Protein AF-A0A6A4HGW5-F1 (afdb_monomer_lite)

Radius of gyration: 24.52 Å; chains: 1; bounding box: 73×38×68 Å

Sequence (155 aa):
MDTNGRSFALLCSMLGLIVSQLPIAVNVVHPRPVSWTSFVESIRSALIQEKHLSSDSLPLVPYQEWVDAVEQHARNPTEKDTQDIPALKLIDFYRLQSNVDDTLRNSGQSTFESAGLTALRTTNVEKLSKKMRTLQPLDDTIVKKWVRYWIDAGF

Foldseek 3Di:
DDPPVVVVVVVVVVVVVVVVPADPDADPDQQDEDDPVVLVVLLLVLCCVVVVHDNPPDDDDPLVVVLVVLVVCLPPHDPVSCVVPVCSVCSVVSVLQNVQVVCCVVVPDDDADRSRHHDDDRVNVVVVDVCSVPPDYDDSVVSSVVSVVCVVVPD

Structure (mmCIF, N/CA/C/O backbone):
data_AF-A0A6A4HGW5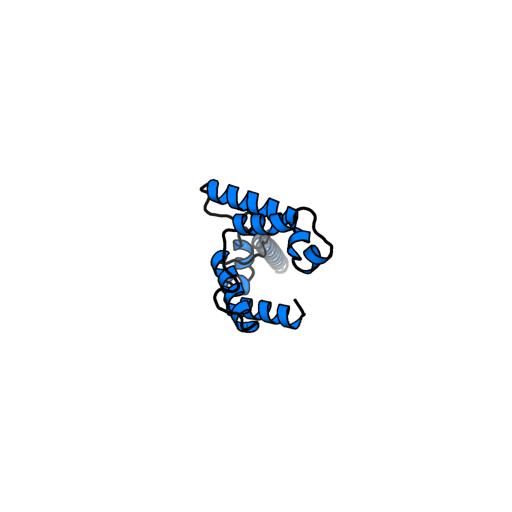-F1
#
_entry.id   AF-A0A6A4HGW5-F1
#
loop_
_atom_site.group_PDB
_atom_site.id
_atom_site.type_symbol
_atom_site.label_atom_id
_atom_site.label_alt_id
_atom_site.label_comp_id
_atom_site.label_asym_id
_atom_site.label_entity_id
_atom_site.label_seq_id
_atom_site.pdbx_PDB_ins_code
_atom_site.Cartn_x
_atom_site.Cartn_y
_atom_site.Cartn_z
_atom_site.occupancy
_atom_site.B_iso_or_equiv
_atom_site.auth_seq_id
_atom_site.auth_comp_id
_atom_site.auth_asym_id
_atom_site.auth_atom_id
_atom_site.pdbx_PDB_model_num
ATOM 1 N N . MET A 1 1 ? -55.417 -2.402 41.006 1.00 43.84 1 MET A N 1
ATOM 2 C CA . MET A 1 1 ? -55.117 -2.781 39.612 1.00 43.84 1 MET A CA 1
ATOM 3 C C . MET A 1 1 ? -54.575 -1.552 38.909 1.00 43.84 1 MET A C 1
ATOM 5 O O . MET A 1 1 ? -55.381 -0.719 38.541 1.00 43.84 1 MET A O 1
ATOM 9 N N . ASP A 1 2 ? -53.252 -1.402 38.803 1.00 48.38 2 ASP A N 1
ATOM 10 C CA . ASP A 1 2 ? -52.633 -0.612 37.724 1.00 48.38 2 ASP A CA 1
ATOM 11 C C . ASP A 1 2 ? -51.128 -0.933 37.628 1.00 48.38 2 ASP A C 1
ATOM 13 O O . ASP A 1 2 ? -50.252 -0.200 38.083 1.00 48.38 2 ASP A O 1
ATOM 17 N N . THR A 1 3 ? -50.815 -2.132 37.140 1.00 49.91 3 THR A N 1
ATOM 18 C CA . THR A 1 3 ? -49.437 -2.600 36.902 1.00 49.91 3 THR A CA 1
ATOM 19 C C . THR A 1 3 ? -49.004 -2.408 35.446 1.00 49.91 3 THR A C 1
ATOM 21 O O . THR A 1 3 ? -47.836 -2.609 35.122 1.00 49.91 3 THR A O 1
ATOM 24 N N . ASN A 1 4 ? -49.918 -1.976 34.570 1.00 47.31 4 ASN A N 1
ATOM 25 C CA . ASN A 1 4 ? -49.677 -1.888 33.129 1.00 47.31 4 ASN A CA 1
ATOM 26 C C . ASN A 1 4 ? -49.024 -0.558 32.716 1.00 47.31 4 ASN A C 1
ATOM 28 O O . ASN A 1 4 ? -48.181 -0.558 31.820 1.00 47.31 4 ASN A O 1
ATOM 32 N N . GLY A 1 5 ? -49.308 0.552 33.411 1.00 43.44 5 GLY A N 1
ATOM 33 C CA . GLY A 1 5 ? -48.694 1.855 33.110 1.00 43.44 5 GLY A CA 1
ATOM 34 C C . GLY A 1 5 ? -47.186 1.932 33.399 1.00 43.44 5 GLY A C 1
ATOM 35 O O . GLY A 1 5 ? -46.438 2.576 32.665 1.00 43.44 5 GLY A O 1
ATOM 36 N N . ARG A 1 6 ? -46.700 1.220 34.428 1.00 49.34 6 ARG A N 1
ATOM 37 C CA . ARG A 1 6 ? -45.267 1.202 34.795 1.00 49.34 6 ARG A CA 1
ATOM 38 C C . ARG A 1 6 ? -44.403 0.391 33.826 1.00 49.34 6 ARG A C 1
ATOM 40 O O . ARG A 1 6 ? -43.266 0.775 33.565 1.00 49.34 6 ARG A O 1
ATOM 47 N N . SER A 1 7 ? -44.943 -0.693 33.270 1.00 51.06 7 SER A N 1
ATOM 48 C CA . SER A 1 7 ? -44.217 -1.554 32.326 1.00 51.06 7 SER A CA 1
ATOM 49 C C . SER A 1 7 ? -43.961 -0.854 30.985 1.00 51.06 7 SER A C 1
ATOM 51 O O . SER A 1 7 ? -42.878 -0.977 30.416 1.00 51.06 7 SER A O 1
ATOM 53 N N . PHE A 1 8 ? -44.919 -0.053 30.508 1.00 51.19 8 PHE A N 1
ATOM 54 C CA . PHE A 1 8 ? -44.799 0.667 29.234 1.00 51.19 8 PHE A CA 1
ATOM 55 C C . PHE A 1 8 ? -43.782 1.821 29.302 1.00 51.19 8 PHE A C 1
ATOM 57 O O . PHE A 1 8 ? -42.983 2.009 28.385 1.00 51.19 8 PHE A O 1
ATOM 64 N N . ALA A 1 9 ? -43.743 2.547 30.425 1.00 51.81 9 ALA A N 1
ATOM 65 C CA . ALA A 1 9 ? -42.765 3.611 30.659 1.00 51.81 9 ALA A CA 1
ATOM 66 C C . ALA A 1 9 ? -41.318 3.083 30.721 1.00 51.81 9 ALA A C 1
ATOM 68 O O . ALA A 1 9 ? -40.406 3.714 30.182 1.00 51.81 9 ALA A O 1
ATOM 69 N N . LEU A 1 10 ? -41.100 1.905 31.320 1.00 52.69 10 LEU A N 1
ATOM 70 C CA . LEU A 1 10 ? -39.789 1.245 31.349 1.00 52.69 10 LEU A CA 1
ATOM 71 C C . LEU A 1 10 ? -39.346 0.785 29.954 1.00 52.69 10 LEU A C 1
ATOM 73 O O . LEU A 1 10 ? -38.181 0.954 29.603 1.00 52.69 10 LEU A O 1
ATOM 77 N N . LEU A 1 11 ? -40.267 0.273 29.133 1.00 50.00 11 LEU A N 1
ATOM 78 C CA . LEU A 1 11 ? -39.964 -0.162 27.768 1.00 50.00 11 LEU A CA 1
ATOM 79 C C . LEU A 1 11 ? -39.592 1.017 26.850 1.00 50.00 11 LEU A C 1
ATOM 81 O O . LEU A 1 11 ? -38.596 0.942 26.133 1.00 50.00 11 LEU A O 1
ATOM 85 N N . CYS A 1 12 ? -40.328 2.134 26.925 1.00 51.59 12 CYS A N 1
ATOM 86 C CA . CYS A 1 12 ? -40.004 3.360 26.184 1.00 51.59 12 CYS A CA 1
ATOM 87 C C . CYS A 1 12 ? -38.694 4.009 26.658 1.00 51.59 12 CYS A C 1
ATOM 89 O O . CYS A 1 12 ? -37.926 4.505 25.835 1.00 51.59 12 CYS A O 1
ATOM 91 N N . SER A 1 13 ? -38.39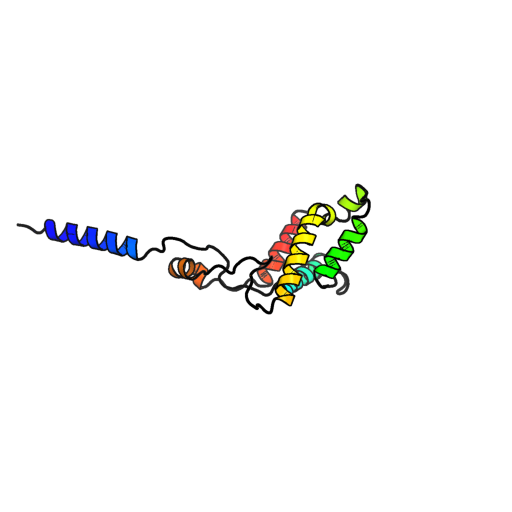7 3.961 27.962 1.00 52.69 13 SER A N 1
ATOM 92 C CA . SER A 1 13 ? -37.121 4.446 28.506 1.00 52.69 13 SER A CA 1
ATOM 93 C C . SER A 1 13 ? -35.948 3.582 28.039 1.00 52.69 13 SER A C 1
ATOM 95 O O . SER A 1 13 ? -34.909 4.120 27.669 1.00 52.69 13 SER A O 1
ATOM 97 N N . MET A 1 14 ? -36.115 2.255 27.984 1.00 51.94 14 MET A N 1
ATOM 98 C CA . MET A 1 14 ? -35.102 1.346 27.438 1.00 51.94 14 MET A CA 1
ATOM 99 C C . MET A 1 14 ? -34.894 1.557 25.939 1.00 51.94 14 MET A C 1
ATOM 101 O O . MET A 1 14 ? -33.752 1.621 25.507 1.00 51.94 14 MET A O 1
ATOM 105 N N . LEU A 1 15 ? -35.953 1.739 25.146 1.00 53.38 15 LEU A N 1
ATOM 106 C CA . LEU A 1 15 ? -35.824 2.059 23.719 1.00 53.38 15 LEU A CA 1
ATOM 107 C C . LEU A 1 15 ? -35.137 3.418 23.492 1.00 53.38 15 LEU A C 1
ATOM 109 O O . LEU A 1 15 ? -34.234 3.505 22.665 1.00 53.38 15 LEU A O 1
ATOM 113 N N . GLY A 1 16 ? -35.475 4.453 24.268 1.00 51.28 16 GLY A N 1
ATOM 114 C CA . GLY A 1 16 ? -34.790 5.754 24.217 1.00 51.28 16 GLY A CA 1
ATOM 115 C C . GLY A 1 16 ? -33.321 5.700 24.674 1.00 51.28 16 GLY A C 1
ATOM 116 O O . GLY A 1 16 ? -32.459 6.373 24.105 1.00 51.28 16 GLY A O 1
ATOM 117 N N . LEU A 1 17 ? -33.000 4.853 25.657 1.00 51.22 17 LEU A N 1
ATOM 118 C CA . LEU A 1 17 ? -31.628 4.597 26.112 1.00 51.22 17 LEU A CA 1
ATOM 119 C C . LEU A 1 17 ? -30.819 3.762 25.104 1.00 51.22 17 LEU A C 1
ATOM 121 O O . LEU A 1 17 ? -29.638 4.023 24.905 1.00 51.22 17 LEU A O 1
ATOM 125 N N . ILE A 1 18 ? -31.441 2.799 24.422 1.00 53.53 18 ILE A N 1
ATOM 126 C CA . ILE A 1 18 ? -30.796 1.987 23.378 1.00 53.53 18 ILE A CA 1
ATOM 127 C C . ILE A 1 18 ? -30.480 2.847 22.146 1.00 53.53 18 ILE A C 1
ATOM 129 O O . ILE A 1 18 ? -29.380 2.759 21.601 1.00 53.53 18 ILE A O 1
ATOM 133 N N . VAL A 1 19 ? -31.400 3.729 21.739 1.00 53.66 19 VAL A N 1
ATOM 134 C CA . VAL A 1 19 ? -31.186 4.646 20.605 1.00 53.66 19 VAL A CA 1
ATOM 135 C C . VAL A 1 19 ? -30.116 5.703 20.920 1.00 53.66 19 VAL A C 1
ATOM 137 O O . VAL A 1 19 ? -29.371 6.090 20.027 1.00 53.66 19 VAL A O 1
ATOM 140 N N . SER A 1 20 ? -29.962 6.120 22.183 1.00 56.41 20 SER A N 1
ATOM 141 C CA . SER A 1 20 ? -28.913 7.073 22.594 1.00 56.41 20 SER A CA 1
ATOM 142 C C . SER A 1 20 ? -27.522 6.452 22.799 1.00 56.41 20 SER A C 1
ATOM 144 O O . SER A 1 20 ? -26.543 7.189 22.921 1.00 56.41 20 SER A O 1
ATOM 146 N N . GLN A 1 21 ? -27.397 5.118 22.803 1.00 68.31 21 GLN A N 1
ATOM 147 C CA . GLN A 1 21 ? -26.107 4.423 22.926 1.00 68.31 21 GLN A CA 1
ATOM 148 C C . GLN A 1 21 ? -25.473 4.029 21.589 1.00 68.31 21 GLN A C 1
ATOM 150 O O . GLN A 1 21 ? -24.272 3.738 21.546 1.00 68.31 21 GLN A O 1
ATOM 155 N N . LEU A 1 22 ? -26.242 4.017 20.498 1.00 82.62 22 LEU A N 1
ATOM 156 C CA . LEU A 1 22 ? -25.715 3.670 19.184 1.00 82.62 22 LEU A CA 1
ATOM 157 C C . LEU A 1 22 ? -25.149 4.913 18.483 1.00 82.62 22 LEU A C 1
ATOM 159 O O . LEU A 1 22 ? -25.817 5.944 18.405 1.00 82.62 22 LEU A O 1
ATOM 163 N N . PRO A 1 23 ? -23.911 4.850 17.967 1.00 89.44 23 PRO A N 1
ATOM 164 C CA . PRO A 1 23 ? -23.340 5.963 17.227 1.00 89.44 23 PRO A CA 1
ATOM 165 C C . PRO A 1 23 ? -24.112 6.198 15.923 1.00 89.44 23 PRO A C 1
ATOM 167 O O . PRO A 1 23 ? -24.437 5.254 15.210 1.00 89.44 23 PRO A O 1
ATOM 170 N N . ILE A 1 24 ? -24.333 7.471 15.582 1.00 92.12 24 ILE A N 1
ATOM 171 C CA . ILE A 1 24 ? -25.053 7.894 14.365 1.00 92.12 24 ILE A CA 1
ATOM 172 C C . ILE A 1 24 ? -24.298 7.495 13.083 1.00 92.12 24 ILE A C 1
ATOM 174 O O . ILE A 1 24 ? -24.910 7.275 12.043 1.00 92.12 24 ILE A O 1
ATOM 178 N N . ALA A 1 25 ? -22.968 7.379 13.154 1.00 94.38 25 ALA A N 1
ATOM 179 C CA . ALA A 1 25 ? -22.121 6.963 12.040 1.00 94.38 25 ALA A CA 1
ATOM 180 C C . ALA A 1 25 ? -20.972 6.065 12.510 1.00 94.38 25 ALA A C 1
ATOM 182 O O . ALA A 1 25 ? -20.448 6.208 13.622 1.00 94.38 25 ALA A O 1
ATOM 183 N N . VAL A 1 26 ? -20.555 5.153 11.635 1.00 95.50 26 VAL A N 1
ATOM 184 C CA . VAL A 1 26 ? -19.510 4.164 11.899 1.00 95.50 26 VAL A CA 1
ATOM 185 C C . VAL A 1 26 ? -18.546 4.133 10.718 1.00 95.50 26 VAL A C 1
ATOM 187 O O . VAL A 1 26 ? -18.946 3.806 9.606 1.00 95.50 26 VAL A O 1
ATOM 190 N N . ASN A 1 27 ? -17.269 4.432 10.963 1.00 95.50 27 ASN A N 1
ATOM 191 C CA . ASN A 1 27 ? -16.216 4.237 9.967 1.00 95.50 27 ASN A CA 1
ATOM 192 C C . ASN A 1 27 ? -15.747 2.781 10.018 1.00 95.50 27 ASN A C 1
ATOM 194 O O . ASN A 1 27 ? -15.195 2.346 11.032 1.00 95.50 27 ASN A O 1
ATOM 198 N N . VAL A 1 28 ? -15.963 2.030 8.940 1.00 94.81 28 VAL A N 1
ATOM 199 C CA . VAL A 1 28 ? -15.520 0.635 8.821 1.00 94.81 28 VAL A CA 1
ATOM 200 C C . VAL A 1 28 ? -14.217 0.599 8.028 1.00 94.81 28 VAL A C 1
ATOM 202 O O . VAL A 1 28 ? -14.206 0.360 6.826 1.00 94.81 28 VAL A O 1
ATOM 205 N N . VAL A 1 29 ? -13.116 0.875 8.724 1.00 93.00 29 VAL A N 1
ATOM 206 C CA . VAL A 1 29 ? -11.741 0.781 8.207 1.00 93.00 29 VAL A CA 1
ATOM 207 C C . VAL A 1 29 ? -10.882 -0.043 9.161 1.00 93.00 29 VAL A C 1
ATOM 209 O O . VAL A 1 29 ? -11.303 -0.335 10.284 1.00 93.00 29 VAL A O 1
ATOM 212 N N . HIS A 1 30 ? -9.682 -0.435 8.729 1.00 93.62 30 HIS A N 1
ATOM 213 C CA . HIS A 1 30 ? -8.771 -1.186 9.586 1.00 93.62 30 HIS A CA 1
ATOM 214 C C . HIS A 1 30 ? -8.340 -0.326 10.798 1.00 93.62 30 HIS A C 1
ATOM 216 O O . HIS A 1 30 ? -7.803 0.759 10.599 1.00 93.62 30 HIS A O 1
ATOM 222 N N . PRO A 1 31 ? -8.541 -0.772 12.056 1.00 94.50 31 PRO A N 1
ATOM 223 C CA . PRO A 1 31 ? -8.291 0.053 13.247 1.00 94.50 31 PRO A CA 1
ATOM 224 C C . PRO A 1 31 ? -6.813 0.119 13.650 1.00 94.50 31 PRO A C 1
ATOM 226 O O . PRO A 1 31 ? -6.442 0.861 14.554 1.00 94.50 31 PRO A O 1
ATOM 229 N N . ARG A 1 32 ? -5.963 -0.694 13.015 1.00 93.44 32 ARG A N 1
ATOM 230 C CA . ARG A 1 32 ? -4.522 -0.763 13.275 1.00 93.44 32 ARG A CA 1
ATOM 231 C C . ARG A 1 32 ? -3.765 -0.578 11.959 1.00 93.44 32 ARG A C 1
ATOM 233 O O . ARG A 1 32 ? -3.655 -1.559 11.222 1.00 93.44 32 ARG A O 1
ATOM 240 N N . PRO A 1 33 ? -3.335 0.643 11.611 1.00 90.38 33 PRO A N 1
ATOM 241 C CA . PRO A 1 33 ? -2.622 0.877 10.362 1.00 90.38 33 PRO A CA 1
ATOM 242 C C . PRO A 1 33 ? -1.260 0.175 10.373 1.00 90.38 33 PRO A C 1
ATOM 244 O O . PRO A 1 33 ? -0.712 -0.138 11.433 1.00 90.38 33 PRO A O 1
ATOM 247 N N . VAL A 1 34 ? -0.717 -0.058 9.183 1.00 91.69 34 VAL A N 1
ATOM 248 C CA . VAL A 1 34 ? 0.636 -0.587 8.972 1.00 91.69 34 VAL A CA 1
ATOM 249 C C . VAL A 1 34 ? 1.421 0.378 8.093 1.00 91.69 34 VAL A C 1
ATOM 251 O O . VAL A 1 34 ? 0.835 1.124 7.311 1.00 91.69 34 VAL A O 1
ATOM 254 N N . SER A 1 35 ? 2.747 0.375 8.226 1.00 89.75 35 SER A N 1
ATOM 255 C CA . SER A 1 35 ? 3.614 1.166 7.350 1.00 89.75 35 SER A CA 1
ATOM 256 C C . SER A 1 35 ? 3.480 0.692 5.903 1.00 89.75 35 SER A C 1
ATOM 258 O O . SER A 1 35 ? 3.567 -0.510 5.639 1.00 89.75 35 SER A O 1
ATOM 260 N N . TRP A 1 36 ? 3.333 1.637 4.971 1.00 88.00 36 TRP A N 1
ATOM 261 C CA . TRP A 1 36 ? 3.340 1.346 3.537 1.00 88.00 36 TRP A CA 1
ATOM 262 C C . TRP A 1 36 ? 4.622 0.622 3.115 1.00 88.00 36 TRP A C 1
ATOM 264 O O . TRP A 1 36 ? 4.555 -0.395 2.431 1.00 88.00 36 TRP A O 1
ATOM 274 N N . THR A 1 37 ? 5.783 1.087 3.586 1.00 89.94 37 THR A N 1
ATOM 275 C CA . THR A 1 37 ? 7.080 0.471 3.274 1.00 89.94 37 THR A CA 1
ATOM 276 C C . THR A 1 37 ? 7.121 -0.987 3.716 1.00 89.94 37 THR A C 1
ATOM 278 O O . THR A 1 37 ? 7.435 -1.853 2.908 1.00 89.94 37 THR A O 1
ATOM 281 N N . SER A 1 38 ? 6.718 -1.276 4.958 1.00 92.94 38 SER A N 1
ATOM 282 C CA . SER A 1 38 ? 6.708 -2.649 5.474 1.00 92.94 38 SER A CA 1
ATOM 283 C C . SER A 1 38 ? 5.736 -3.541 4.701 1.00 92.94 38 SER A C 1
ATOM 285 O O . SER A 1 38 ? 6.061 -4.678 4.387 1.00 92.94 38 SER A O 1
ATOM 287 N N . PHE A 1 39 ? 4.563 -3.022 4.329 1.00 94.00 39 PHE A N 1
ATOM 288 C CA . PHE A 1 39 ? 3.606 -3.765 3.508 1.00 94.00 39 PHE A CA 1
ATOM 289 C C . PHE A 1 39 ? 4.163 -4.110 2.115 1.00 94.00 39 PHE A C 1
ATOM 291 O O . PHE A 1 39 ? 4.041 -5.251 1.662 1.00 94.00 39 PHE A O 1
ATOM 298 N N . VAL A 1 40 ? 4.810 -3.153 1.443 1.00 94.69 40 VAL A N 1
ATOM 299 C CA . VAL A 1 40 ? 5.430 -3.373 0.126 1.00 94.69 40 VAL A CA 1
ATOM 300 C C . VAL A 1 40 ? 6.633 -4.320 0.225 1.00 94.69 40 VAL A C 1
ATOM 302 O O . VAL A 1 40 ? 6.818 -5.160 -0.656 1.00 94.69 40 VAL A O 1
ATOM 305 N N . GLU A 1 41 ? 7.412 -4.268 1.308 1.00 95.75 41 GLU A N 1
ATOM 306 C CA . GLU A 1 41 ? 8.475 -5.241 1.598 1.00 95.75 41 GLU A CA 1
ATOM 307 C C . GLU A 1 41 ? 7.929 -6.670 1.731 1.00 95.75 41 GLU A C 1
ATOM 309 O O . GLU A 1 41 ? 8.520 -7.608 1.177 1.00 95.75 41 GLU A O 1
ATOM 314 N N . SER A 1 42 ? 6.784 -6.846 2.397 1.00 96.81 42 SER A N 1
ATOM 315 C CA . SER A 1 42 ? 6.103 -8.141 2.501 1.00 96.81 42 SER A CA 1
ATOM 316 C C . SER A 1 42 ? 5.637 -8.647 1.131 1.00 96.81 42 SER A C 1
ATOM 318 O O . SER A 1 42 ? 5.827 -9.828 0.825 1.00 96.81 42 SER A O 1
ATOM 320 N N . ILE A 1 43 ? 5.086 -7.771 0.276 1.00 96.94 43 ILE A N 1
ATOM 321 C CA . ILE A 1 43 ? 4.704 -8.121 -1.107 1.00 96.94 43 ILE A CA 1
ATOM 322 C C . ILE A 1 43 ? 5.935 -8.549 -1.906 1.00 96.94 43 ILE A C 1
ATOM 324 O O . ILE A 1 43 ? 5.933 -9.623 -2.507 1.00 96.94 43 ILE A O 1
ATOM 328 N N . ARG A 1 44 ? 6.998 -7.736 -1.894 1.00 97.12 44 ARG A N 1
ATOM 329 C CA . ARG A 1 44 ? 8.256 -8.018 -2.595 1.00 97.12 44 ARG A CA 1
ATOM 330 C C . ARG A 1 44 ? 8.822 -9.372 -2.185 1.00 97.12 44 ARG A C 1
ATOM 332 O O . ARG A 1 44 ? 9.174 -10.176 -3.042 1.00 97.12 44 ARG A O 1
ATOM 339 N N . SER A 1 45 ? 8.891 -9.630 -0.882 1.00 97.00 45 SER A N 1
ATOM 340 C CA . SER A 1 45 ? 9.428 -10.882 -0.343 1.00 97.00 45 SER A CA 1
ATOM 341 C C . SER A 1 45 ? 8.593 -12.086 -0.780 1.00 97.00 45 SER A C 1
ATOM 343 O O . SER A 1 45 ? 9.148 -13.104 -1.190 1.00 97.00 45 SER A O 1
ATOM 345 N N . ALA A 1 46 ? 7.262 -11.958 -0.753 1.00 97.44 46 ALA A N 1
ATOM 346 C CA . ALA A 1 46 ? 6.358 -12.999 -1.228 1.00 97.44 46 ALA A CA 1
ATOM 347 C C . ALA A 1 46 ? 6.505 -13.251 -2.740 1.00 97.44 46 ALA A C 1
ATOM 349 O O . ALA A 1 46 ? 6.557 -14.406 -3.150 1.00 97.44 46 ALA A O 1
ATOM 350 N N . LEU A 1 47 ? 6.635 -12.207 -3.565 1.00 97.38 47 LEU A N 1
ATOM 351 C CA . LEU A 1 47 ? 6.845 -12.349 -5.011 1.00 97.38 47 LEU A CA 1
ATOM 352 C C . LEU A 1 47 ? 8.180 -13.020 -5.341 1.00 97.38 47 LEU A C 1
ATOM 354 O O . LEU A 1 47 ? 8.203 -13.948 -6.147 1.00 97.38 47 LEU A O 1
ATOM 358 N N . ILE A 1 48 ? 9.273 -12.592 -4.699 1.00 97.44 48 ILE A N 1
ATOM 359 C CA . ILE A 1 48 ? 10.599 -13.204 -4.870 1.00 97.44 48 ILE A CA 1
ATOM 360 C C . ILE A 1 48 ? 10.535 -14.697 -4.540 1.00 97.44 48 ILE A C 1
ATOM 362 O O . ILE A 1 48 ? 11.040 -15.516 -5.306 1.00 97.44 48 ILE A O 1
ATOM 366 N N . GLN A 1 49 ? 9.869 -15.052 -3.438 1.00 96.31 49 GLN A N 1
ATOM 367 C CA . GLN A 1 49 ? 9.708 -16.439 -3.017 1.00 96.31 49 GLN A CA 1
ATOM 368 C C . GLN A 1 49 ? 8.852 -17.254 -4.001 1.00 96.31 49 GLN A C 1
ATOM 370 O O . GLN A 1 49 ? 9.294 -18.301 -4.462 1.00 96.31 49 GLN A O 1
ATOM 375 N N . GLU A 1 50 ? 7.637 -16.804 -4.323 1.00 96.31 50 GLU A N 1
ATOM 376 C CA . GLU A 1 50 ? 6.685 -17.576 -5.139 1.00 96.31 50 GLU A CA 1
ATOM 377 C C . GLU A 1 50 ? 7.143 -17.695 -6.607 1.00 96.31 50 GLU A C 1
ATOM 379 O O . GLU A 1 50 ? 6.929 -18.723 -7.250 1.00 96.31 50 GLU A O 1
ATOM 384 N N . LYS A 1 51 ? 7.826 -16.674 -7.145 1.00 95.25 51 LYS A N 1
ATOM 385 C CA . LYS A 1 51 ? 8.347 -16.667 -8.525 1.00 95.25 51 LYS A CA 1
ATOM 386 C C . LYS A 1 51 ? 9.812 -17.117 -8.633 1.00 95.25 51 LYS A C 1
ATOM 388 O O . LYS A 1 51 ? 10.344 -17.122 -9.738 1.00 95.25 51 LYS A O 1
ATOM 393 N N . HIS A 1 52 ? 10.446 -17.519 -7.527 1.00 96.31 52 HIS A N 1
ATOM 394 C CA . HIS A 1 52 ? 11.848 -17.965 -7.475 1.00 96.31 52 HIS A CA 1
ATOM 395 C C . HIS A 1 52 ? 12.829 -16.958 -8.101 1.00 96.31 52 HIS A C 1
ATOM 397 O O . HIS A 1 52 ? 13.750 -17.327 -8.832 1.00 96.31 52 HIS A O 1
ATOM 403 N N . LEU A 1 53 ? 12.604 -15.671 -7.840 1.00 96.62 53 LEU A N 1
ATOM 404 C CA . LEU A 1 53 ? 13.443 -14.596 -8.362 1.00 96.62 53 LEU A CA 1
ATOM 405 C C . LEU A 1 53 ? 14.708 -14.444 -7.515 1.00 96.62 53 LEU A C 1
ATOM 407 O O . LEU A 1 53 ? 14.770 -14.881 -6.364 1.00 96.62 53 LEU A O 1
ATOM 411 N N . SER A 1 54 ? 15.714 -13.772 -8.069 1.00 96.44 54 SER A N 1
ATOM 412 C CA . SER A 1 54 ? 16.859 -13.342 -7.272 1.00 96.44 54 SER A CA 1
ATOM 413 C C . SER A 1 54 ? 16.436 -12.241 -6.292 1.00 96.44 54 SER A C 1
ATOM 415 O O . SER A 1 54 ? 15.488 -11.487 -6.532 1.00 96.44 54 SER A O 1
ATOM 417 N N . SER A 1 55 ? 17.145 -12.120 -5.168 1.00 91.06 55 SER A N 1
ATOM 418 C CA . SER A 1 55 ? 16.821 -11.133 -4.131 1.00 91.06 55 SER A CA 1
ATOM 419 C C . SER A 1 55 ? 16.893 -9.686 -4.630 1.00 91.06 55 SER A C 1
ATOM 421 O O . SER A 1 55 ? 16.250 -8.809 -4.067 1.00 91.06 55 SER A O 1
ATOM 423 N N . ASP A 1 56 ? 17.661 -9.417 -5.677 1.00 93.50 56 ASP A N 1
ATOM 424 C CA . ASP A 1 56 ? 17.834 -8.102 -6.299 1.00 93.50 56 ASP A CA 1
ATOM 425 C C . ASP A 1 56 ? 16.852 -7.824 -7.452 1.00 93.50 56 ASP A C 1
ATOM 427 O O . ASP A 1 56 ? 16.824 -6.711 -7.965 1.00 93.50 56 ASP A O 1
ATOM 431 N N . SER A 1 57 ? 16.001 -8.784 -7.836 1.00 94.19 57 SER A N 1
ATOM 432 C CA . SER A 1 57 ? 15.134 -8.661 -9.023 1.00 94.19 57 SER A CA 1
ATOM 433 C C . SER A 1 57 ? 14.006 -7.630 -8.897 1.00 94.19 57 SER A C 1
ATOM 435 O O . SER A 1 57 ? 13.443 -7.221 -9.906 1.00 94.19 57 SER A O 1
ATOM 437 N N . LEU A 1 58 ? 13.647 -7.226 -7.675 1.00 95.56 58 LEU A N 1
ATOM 438 C CA . LEU A 1 58 ? 12.572 -6.264 -7.401 1.00 95.56 58 LEU A CA 1
ATOM 439 C C . LEU A 1 58 ? 13.069 -5.198 -6.413 1.00 95.56 58 LEU A C 1
ATOM 441 O O . LEU A 1 58 ? 12.758 -5.293 -5.225 1.00 95.56 58 LEU A O 1
ATOM 445 N N . PRO A 1 59 ? 13.898 -4.230 -6.829 1.00 95.12 59 PRO A N 1
ATOM 446 C CA . PRO A 1 59 ? 14.373 -3.181 -5.932 1.00 95.12 59 PRO A CA 1
ATOM 447 C C . PRO A 1 59 ? 13.212 -2.299 -5.450 1.00 95.12 59 PRO A C 1
ATOM 449 O O . PRO A 1 59 ? 12.282 -2.010 -6.202 1.00 95.12 59 PRO A O 1
ATOM 452 N N . LEU A 1 60 ? 13.269 -1.868 -4.187 1.00 94.88 60 LEU A N 1
ATOM 453 C CA . LEU A 1 60 ? 12.371 -0.834 -3.673 1.00 94.88 60 LEU A CA 1
ATOM 454 C C . LEU A 1 60 ? 13.018 0.526 -3.902 1.00 94.88 60 LEU A C 1
ATOM 456 O O . LEU A 1 60 ? 14.141 0.756 -3.456 1.00 94.88 60 LEU A O 1
ATOM 460 N N . VAL A 1 61 ? 12.295 1.410 -4.576 1.00 94.50 61 VAL A N 1
ATOM 461 C CA . VAL A 1 61 ? 12.719 2.780 -4.872 1.00 94.50 61 VAL A CA 1
ATOM 462 C C . VAL A 1 61 ? 11.687 3.770 -4.317 1.00 94.50 61 VAL A C 1
ATOM 464 O O . VAL A 1 61 ? 10.540 3.376 -4.065 1.00 94.50 61 VAL A O 1
ATOM 467 N N . PRO A 1 62 ? 12.054 5.044 -4.089 1.00 91.44 62 PRO A N 1
ATOM 468 C CA . PRO A 1 62 ? 11.097 6.105 -3.799 1.00 91.44 62 PRO A CA 1
ATOM 469 C C . PRO A 1 62 ? 9.960 6.148 -4.825 1.00 91.44 62 PRO A C 1
ATOM 471 O O . PRO A 1 62 ? 10.164 5.879 -6.007 1.00 91.44 62 PRO A O 1
ATOM 474 N N . TYR A 1 63 ? 8.758 6.515 -4.377 1.00 90.94 63 TYR A N 1
ATOM 475 C CA . TYR A 1 63 ? 7.570 6.479 -5.233 1.0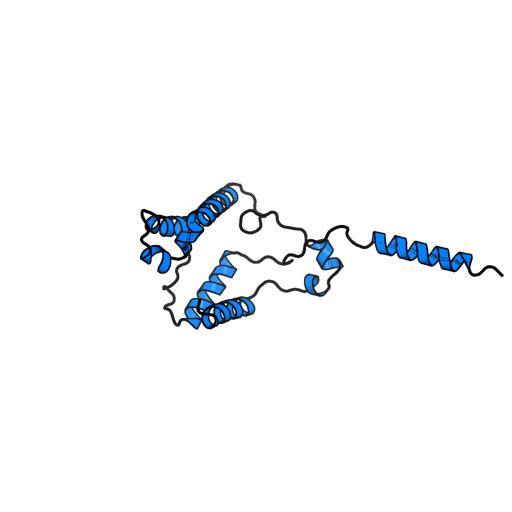0 90.94 63 TYR A CA 1
ATOM 476 C C . TYR A 1 63 ? 7.724 7.361 -6.480 1.00 90.94 63 TYR A C 1
ATOM 478 O O . TYR A 1 63 ? 7.451 6.893 -7.581 1.00 90.94 63 TYR A O 1
ATOM 486 N N . GLN A 1 64 ? 8.255 8.580 -6.326 1.00 92.94 64 GLN A N 1
ATOM 487 C CA . GLN A 1 64 ? 8.530 9.481 -7.449 1.00 92.94 64 GLN A CA 1
ATOM 488 C C . GLN A 1 64 ? 9.514 8.878 -8.460 1.00 92.94 64 GLN A C 1
ATOM 490 O O . GLN A 1 64 ? 9.253 8.925 -9.656 1.00 92.94 64 GLN A O 1
ATOM 495 N N . GLU A 1 65 ? 10.593 8.238 -7.998 1.00 95.25 65 GLU A N 1
ATOM 496 C CA . GLU A 1 65 ? 11.565 7.580 -8.884 1.00 95.25 65 GLU A CA 1
ATOM 497 C C . GLU A 1 65 ? 10.908 6.454 -9.697 1.00 95.25 65 GLU A C 1
ATOM 499 O O . GLU A 1 65 ? 11.164 6.304 -10.893 1.00 95.25 65 GLU A O 1
ATOM 504 N N . TRP A 1 66 ? 10.007 5.691 -9.072 1.00 95.19 66 TRP A N 1
ATOM 505 C CA . TRP A 1 66 ? 9.232 4.674 -9.776 1.00 95.19 66 TRP A CA 1
ATOM 506 C C . TRP A 1 66 ? 8.288 5.284 -10.824 1.00 95.19 66 TRP A C 1
ATOM 508 O O . TRP A 1 66 ? 8.223 4.777 -11.945 1.00 95.19 66 TRP A O 1
ATOM 518 N N . VAL A 1 67 ? 7.582 6.375 -10.500 1.00 95.25 67 VAL A N 1
ATOM 519 C CA . VAL A 1 67 ? 6.697 7.065 -11.457 1.00 95.25 67 VAL A CA 1
ATOM 520 C C . VAL A 1 67 ? 7.496 7.614 -12.637 1.00 95.25 67 VAL A C 1
ATOM 522 O O . VAL A 1 67 ? 7.111 7.371 -13.781 1.00 95.25 67 VAL A O 1
ATOM 525 N N . ASP A 1 68 ? 8.638 8.255 -12.386 1.00 94.81 68 ASP A N 1
ATOM 526 C CA . ASP A 1 68 ? 9.529 8.776 -13.427 1.00 94.81 68 ASP A CA 1
ATOM 527 C C . ASP A 1 68 ? 9.996 7.664 -14.377 1.00 94.81 68 ASP A C 1
ATOM 529 O O . ASP A 1 68 ? 10.028 7.853 -15.596 1.00 94.81 68 ASP A O 1
ATOM 533 N N . ALA A 1 69 ? 10.323 6.483 -13.842 1.00 93.94 69 ALA A N 1
ATOM 534 C CA . ALA A 1 69 ? 10.696 5.326 -14.650 1.00 93.94 69 ALA A CA 1
ATOM 535 C C . ALA A 1 69 ? 9.539 4.862 -15.552 1.00 93.94 69 ALA A C 1
ATOM 537 O O . ALA A 1 69 ? 9.744 4.635 -16.744 1.00 93.94 69 ALA A O 1
ATOM 538 N N . VAL A 1 70 ? 8.308 4.779 -15.031 1.00 93.44 70 VAL A N 1
ATOM 539 C CA . VAL A 1 70 ? 7.127 4.429 -15.843 1.00 93.44 70 VAL A CA 1
ATOM 540 C C . VAL A 1 70 ? 6.861 5.494 -16.917 1.00 93.44 70 VAL A C 1
ATOM 542 O O . VAL A 1 70 ? 6.557 5.156 -18.062 1.00 93.44 70 VAL A O 1
ATOM 545 N N . GLU A 1 71 ? 7.021 6.780 -16.600 1.00 92.06 71 GLU A N 1
ATOM 546 C CA . GLU A 1 71 ? 6.816 7.878 -17.551 1.00 92.06 71 GLU A CA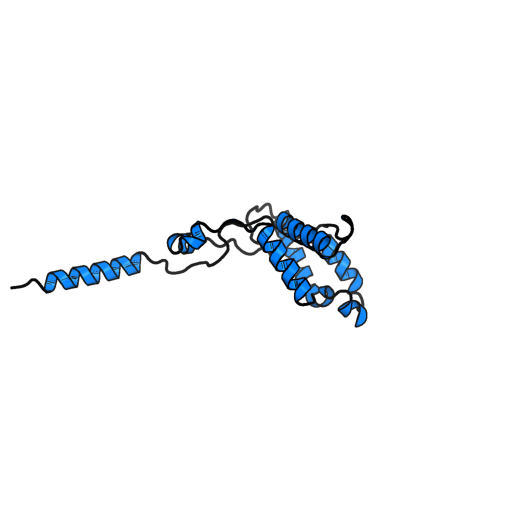 1
ATOM 547 C C . GLU A 1 71 ? 7.791 7.869 -18.727 1.00 92.06 71 GLU A C 1
ATOM 549 O O . GLU A 1 71 ? 7.420 8.270 -19.835 1.00 92.06 71 GLU A O 1
ATOM 554 N N . GLN A 1 72 ? 9.025 7.408 -18.522 1.00 90.75 72 GLN A N 1
ATOM 555 C CA . GLN A 1 72 ? 9.993 7.269 -19.611 1.00 90.75 72 GLN A CA 1
ATOM 556 C C . GLN A 1 72 ? 9.472 6.326 -20.702 1.00 90.75 72 GLN A C 1
ATOM 558 O O . GLN A 1 72 ? 9.660 6.605 -21.886 1.00 90.75 72 GLN A O 1
ATOM 563 N N . HIS A 1 73 ? 8.733 5.283 -20.314 1.00 85.69 73 HIS A N 1
ATOM 564 C CA . HIS A 1 73 ? 8.073 4.356 -21.234 1.00 85.69 73 HIS A CA 1
ATOM 565 C C . HIS A 1 73 ? 6.743 4.891 -21.800 1.00 85.69 73 HIS A C 1
ATOM 567 O O . HIS A 1 73 ? 6.237 4.365 -22.787 1.00 85.69 73 HIS A O 1
ATOM 573 N N . ALA A 1 74 ? 6.185 5.962 -21.226 1.00 81.06 74 ALA A N 1
ATOM 574 C CA . ALA A 1 74 ? 4.941 6.586 -21.685 1.00 81.06 74 ALA A CA 1
ATOM 575 C C . ALA A 1 74 ? 5.135 7.576 -22.850 1.00 81.06 74 ALA A C 1
ATOM 577 O O . ALA A 1 74 ? 4.160 8.120 -23.373 1.00 81.06 74 ALA A O 1
ATOM 578 N N . ARG A 1 75 ? 6.375 7.860 -23.265 1.00 77.69 75 ARG A N 1
ATOM 579 C CA . ARG A 1 75 ? 6.668 8.782 -24.373 1.00 77.69 75 ARG A CA 1
ATOM 580 C C . ARG A 1 75 ? 6.508 8.054 -25.713 1.00 77.69 75 ARG A C 1
ATOM 582 O O . ARG A 1 75 ? 7.486 7.583 -26.280 1.00 77.69 75 ARG A O 1
ATOM 589 N N . ASN A 1 76 ? 5.272 8.022 -26.218 1.00 76.38 76 ASN A N 1
ATOM 590 C CA . ASN A 1 76 ? 4.820 7.289 -27.416 1.00 76.38 76 ASN A CA 1
ATOM 591 C C . ASN A 1 76 ? 4.736 5.767 -27.206 1.00 76.38 76 ASN A C 1
ATOM 593 O O . ASN A 1 76 ? 5.456 5.020 -27.870 1.00 76.38 76 ASN A O 1
ATOM 597 N N . PRO A 1 77 ? 3.865 5.297 -26.297 1.00 78.56 77 PRO A N 1
ATOM 598 C CA . PRO A 1 77 ? 3.780 3.882 -25.994 1.00 78.56 77 PRO A CA 1
ATOM 599 C C . PRO A 1 77 ? 3.239 3.138 -27.212 1.00 78.56 77 PRO A C 1
ATOM 601 O O . PRO A 1 77 ? 2.208 3.498 -27.787 1.00 78.56 77 PRO A O 1
ATOM 604 N N . THR A 1 78 ? 3.929 2.076 -27.604 1.00 84.38 78 THR A N 1
ATOM 605 C CA . THR A 1 78 ? 3.360 1.095 -28.518 1.00 84.38 78 THR A CA 1
ATOM 606 C C . THR A 1 78 ? 2.304 0.266 -27.783 1.00 84.38 78 THR A C 1
ATOM 608 O O . THR A 1 78 ? 2.241 0.219 -26.548 1.00 84.38 78 THR A O 1
ATOM 611 N N . GLU A 1 79 ? 1.460 -0.438 -28.537 1.00 83.94 79 GLU A N 1
ATOM 612 C CA . GLU A 1 79 ? 0.535 -1.407 -27.941 1.00 83.94 79 GLU A CA 1
ATOM 613 C C . GLU A 1 79 ? 1.291 -2.471 -27.129 1.00 83.94 79 GLU A C 1
ATOM 615 O O . GLU A 1 79 ? 0.855 -2.845 -26.041 1.00 83.94 79 GLU A O 1
ATOM 620 N N . LYS A 1 80 ? 2.473 -2.877 -27.610 1.00 86.00 80 LYS A N 1
ATOM 621 C CA . LYS A 1 80 ? 3.373 -3.799 -26.917 1.00 86.00 80 LYS A CA 1
ATOM 622 C C . LYS A 1 80 ? 3.880 -3.229 -25.591 1.00 86.00 80 LYS A C 1
ATOM 624 O O . LYS A 1 80 ? 3.806 -3.930 -24.589 1.00 86.00 80 LYS A O 1
ATOM 629 N N . ASP A 1 81 ? 4.300 -1.965 -25.546 1.00 85.06 81 ASP A N 1
ATOM 630 C CA . ASP A 1 81 ? 4.747 -1.334 -24.291 1.00 85.06 81 ASP A CA 1
ATOM 631 C C . ASP A 1 81 ? 3.630 -1.327 -23.245 1.00 85.06 81 ASP A C 1
ATOM 633 O O . ASP A 1 81 ? 3.858 -1.573 -22.067 1.00 85.06 81 ASP A O 1
ATOM 637 N N . THR A 1 82 ? 2.391 -1.115 -23.683 1.00 84.88 82 THR A N 1
ATOM 638 C CA . THR A 1 82 ? 1.220 -1.089 -22.797 1.00 84.88 82 THR A CA 1
ATOM 639 C C . THR A 1 82 ? 0.798 -2.493 -22.322 1.00 84.88 82 THR A C 1
ATOM 641 O O . THR A 1 82 ? 0.110 -2.624 -21.303 1.00 84.88 82 THR A O 1
ATOM 644 N N . GLN A 1 83 ? 1.183 -3.547 -23.051 1.00 88.25 83 GLN A N 1
ATOM 645 C CA . GLN A 1 83 ? 1.025 -4.946 -22.636 1.00 88.25 83 GLN A CA 1
ATOM 646 C C . GLN A 1 83 ? 2.132 -5.371 -21.666 1.00 88.25 83 GLN A C 1
ATOM 648 O O . GLN A 1 83 ? 1.827 -5.946 -20.623 1.00 88.25 83 GLN A O 1
ATOM 653 N N . ASP A 1 84 ? 3.387 -5.047 -21.985 1.00 88.81 84 ASP A N 1
ATOM 654 C CA . ASP A 1 84 ? 4.566 -5.413 -21.192 1.00 88.81 84 ASP A CA 1
ATOM 655 C C . ASP A 1 84 ? 4.664 -4.577 -19.899 1.00 88.81 84 ASP A C 1
ATOM 657 O O . ASP A 1 84 ? 5.154 -5.055 -18.876 1.00 88.81 84 ASP A O 1
ATOM 661 N N . ILE A 1 85 ? 4.146 -3.342 -19.917 1.00 91.81 85 ILE A N 1
ATOM 662 C CA . ILE A 1 85 ? 4.132 -2.402 -18.788 1.00 91.81 85 ILE A CA 1
ATOM 663 C C . ILE A 1 85 ? 2.690 -1.920 -18.539 1.00 91.81 85 ILE A C 1
ATOM 665 O O . ILE A 1 85 ? 2.324 -0.787 -18.873 1.00 91.81 85 ILE A O 1
ATOM 669 N N . PRO A 1 86 ? 1.835 -2.742 -17.898 1.00 92.12 86 PRO A N 1
ATOM 670 C CA . PRO A 1 86 ? 0.438 -2.385 -17.640 1.00 92.12 86 PRO A CA 1
ATOM 671 C C . PRO A 1 86 ? 0.251 -1.095 -16.827 1.00 92.12 86 PRO A C 1
ATOM 673 O O . PRO A 1 86 ? -0.794 -0.452 -16.937 1.00 92.12 86 PRO A O 1
ATOM 676 N N . ALA A 1 87 ? 1.263 -0.692 -16.046 1.00 94.06 87 ALA A N 1
ATOM 677 C CA . ALA A 1 87 ? 1.271 0.550 -15.273 1.00 94.06 87 ALA A CA 1
ATOM 678 C C . ALA A 1 87 ? 1.071 1.808 -16.143 1.00 94.06 87 ALA A C 1
ATOM 680 O O . ALA A 1 87 ? 0.500 2.790 -15.671 1.00 94.06 87 ALA A O 1
ATOM 681 N N . LEU A 1 88 ? 1.443 1.770 -17.429 1.00 93.25 88 LEU A N 1
ATOM 682 C CA . LEU A 1 88 ? 1.229 2.883 -18.363 1.00 93.25 88 LEU A CA 1
ATOM 683 C C . LEU A 1 88 ? -0.247 3.285 -18.480 1.00 93.25 88 LEU A C 1
ATOM 685 O O . LEU A 1 88 ? -0.559 4.462 -18.645 1.00 93.25 88 LEU A O 1
ATOM 689 N N . LYS A 1 89 ? -1.168 2.327 -18.319 1.00 91.94 89 LYS A N 1
ATOM 690 C CA . LYS A 1 89 ? -2.620 2.572 -18.372 1.00 91.94 89 LYS A CA 1
ATOM 691 C C . LYS A 1 89 ? -3.125 3.442 -17.217 1.00 91.94 89 LYS A C 1
ATOM 693 O O . LYS A 1 89 ? -4.234 3.960 -17.292 1.00 91.94 89 LYS A O 1
ATOM 698 N N . LEU A 1 90 ? -2.341 3.571 -16.147 1.00 94.31 90 LEU A N 1
ATOM 699 C CA . LEU A 1 90 ? -2.690 4.280 -14.917 1.00 94.31 90 LEU A CA 1
ATOM 700 C C . LEU A 1 90 ? -1.725 5.440 -14.630 1.00 94.31 90 LEU A C 1
ATOM 702 O O . LEU A 1 90 ? -1.664 5.922 -13.501 1.00 94.31 90 LEU A O 1
ATOM 706 N N . ILE A 1 91 ? -0.976 5.910 -15.633 1.00 93.00 91 ILE A N 1
ATOM 707 C CA . ILE A 1 91 ? 0.095 6.889 -15.417 1.00 93.00 91 ILE A CA 1
ATOM 708 C C . ILE A 1 91 ? -0.398 8.192 -14.776 1.00 93.00 91 ILE A C 1
ATOM 710 O O . ILE A 1 91 ? 0.229 8.690 -13.846 1.00 93.00 91 ILE A O 1
ATOM 714 N N . ASP A 1 92 ? -1.564 8.700 -15.179 1.00 93.69 92 ASP A N 1
ATOM 715 C CA . ASP A 1 92 ? -2.134 9.919 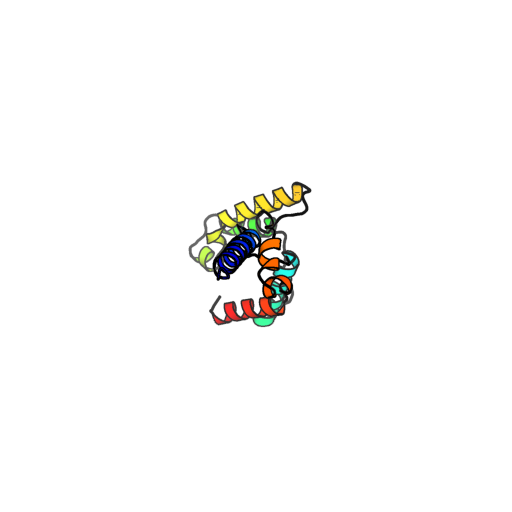-14.591 1.00 93.69 92 ASP A CA 1
ATOM 716 C C . ASP A 1 92 ? -2.560 9.726 -13.132 1.00 93.69 92 ASP A C 1
ATOM 718 O O . ASP A 1 92 ? -2.418 10.636 -12.314 1.00 93.69 92 ASP A O 1
ATOM 722 N N . PHE A 1 93 ? -3.018 8.520 -12.780 1.00 93.81 93 PHE A N 1
ATOM 723 C CA . PHE A 1 93 ? -3.291 8.167 -11.391 1.00 93.81 93 PHE A CA 1
ATOM 724 C C . PHE A 1 93 ? -1.995 8.180 -10.572 1.00 93.81 93 PHE A C 1
ATOM 726 O O . PHE A 1 93 ? -1.950 8.804 -9.516 1.00 93.81 93 PHE A O 1
ATOM 733 N N . TYR A 1 94 ? -0.919 7.570 -11.071 1.00 94.06 94 TYR A N 1
ATOM 734 C CA . TYR A 1 94 ? 0.361 7.546 -10.361 1.00 94.06 94 TYR A CA 1
ATOM 735 C C . TYR A 1 94 ? 1.001 8.933 -10.225 1.00 94.06 94 TYR A C 1
ATOM 737 O O . TYR A 1 94 ? 1.501 9.262 -9.151 1.00 94.06 94 TYR A O 1
ATOM 745 N N . ARG A 1 95 ? 0.901 9.786 -11.252 1.00 93.88 95 ARG A N 1
ATOM 746 C CA . ARG A 1 95 ? 1.316 11.199 -11.186 1.00 93.88 95 ARG A CA 1
ATOM 747 C C . ARG A 1 95 ? 0.627 11.947 -10.055 1.00 93.88 95 ARG A C 1
ATOM 749 O O . ARG A 1 95 ? 1.285 12.606 -9.253 1.00 93.88 95 ARG A O 1
ATOM 756 N N . LEU A 1 96 ? -0.701 11.836 -9.980 1.00 93.38 96 LEU A N 1
ATOM 757 C CA . LEU A 1 96 ? -1.482 12.484 -8.930 1.00 93.38 96 LEU A CA 1
ATOM 758 C C . LEU A 1 96 ? -1.024 12.019 -7.544 1.00 93.38 96 LEU A C 1
ATOM 760 O O . LEU A 1 96 ? -0.798 12.841 -6.660 1.00 93.38 96 LEU A O 1
ATOM 764 N N . GLN A 1 97 ? -0.848 10.710 -7.379 1.00 92.19 97 GLN A N 1
ATOM 765 C CA . GLN A 1 97 ? -0.408 10.113 -6.122 1.00 92.19 97 GLN A CA 1
ATOM 766 C C . GLN A 1 97 ? 1.000 10.560 -5.723 1.00 92.19 97 GLN A C 1
ATOM 768 O O . GLN A 1 97 ? 1.238 10.808 -4.544 1.00 92.19 97 GLN A O 1
ATOM 773 N N . SER A 1 98 ? 1.906 10.710 -6.690 1.00 92.56 98 SER A N 1
ATOM 774 C CA . SER A 1 98 ? 3.280 11.147 -6.438 1.00 92.56 98 SER A CA 1
ATOM 775 C C . SER A 1 98 ? 3.333 12.588 -5.948 1.00 92.56 98 SER A C 1
ATOM 777 O O . SER A 1 98 ? 3.927 12.873 -4.912 1.00 92.56 98 SER A O 1
ATOM 779 N N . ASN A 1 99 ? 2.581 13.477 -6.604 1.00 91.31 99 ASN A N 1
ATOM 780 C CA . ASN A 1 99 ? 2.447 14.869 -6.173 1.00 91.31 99 ASN A CA 1
ATOM 781 C C . ASN A 1 99 ? 1.887 14.981 -4.746 1.00 91.31 99 ASN A C 1
ATOM 783 O O . ASN A 1 99 ? 2.299 15.850 -3.971 1.00 91.31 99 ASN A O 1
ATOM 787 N N . VAL A 1 100 ? 0.933 14.111 -4.392 1.00 89.69 100 VAL A N 1
ATOM 788 C CA . VAL A 1 100 ? 0.389 14.041 -3.032 1.00 89.69 100 VAL A CA 1
ATOM 789 C C . VAL A 1 100 ? 1.454 13.551 -2.050 1.00 89.69 100 VAL A C 1
ATOM 791 O O . VAL A 1 100 ? 1.667 14.224 -1.047 1.00 89.69 100 VAL A O 1
ATOM 794 N N . ASP A 1 101 ? 2.147 12.442 -2.327 1.00 88.06 101 ASP A N 1
ATOM 795 C CA . ASP A 1 101 ? 3.207 11.910 -1.450 1.00 88.06 101 ASP A CA 1
ATOM 796 C C . ASP A 1 101 ? 4.293 12.964 -1.175 1.00 88.06 101 ASP A C 1
ATOM 798 O O . ASP A 1 101 ? 4.609 13.233 -0.013 1.00 88.06 101 ASP A O 1
ATOM 802 N N . ASP A 1 102 ? 4.771 13.650 -2.216 1.00 88.69 102 ASP A N 1
ATOM 803 C CA . ASP A 1 102 ? 5.752 14.732 -2.100 1.00 88.69 102 ASP A CA 1
ATOM 804 C C . ASP A 1 102 ? 5.232 15.895 -1.251 1.00 88.69 102 ASP A C 1
ATOM 806 O O . ASP A 1 102 ? 5.925 16.388 -0.355 1.00 88.69 102 ASP A O 1
ATOM 810 N N . THR A 1 103 ? 3.990 16.328 -1.482 1.00 88.38 103 THR A N 1
ATOM 811 C CA . THR A 1 103 ? 3.371 17.403 -0.694 1.00 88.38 103 THR A CA 1
ATOM 812 C C . THR A 1 103 ? 3.301 17.025 0.785 1.00 88.38 103 THR A C 1
ATOM 814 O O . THR A 1 103 ? 3.646 17.835 1.646 1.00 88.38 103 THR A O 1
ATOM 817 N N . LEU A 1 104 ? 2.898 15.791 1.103 1.00 85.94 104 LEU A N 1
ATOM 818 C CA . LEU A 1 104 ? 2.773 15.324 2.485 1.00 85.94 104 LEU A CA 1
ATOM 819 C C . LEU A 1 104 ? 4.136 15.219 3.168 1.00 85.94 104 LEU A C 1
ATOM 821 O O . LEU A 1 104 ? 4.279 15.711 4.289 1.00 85.94 104 LEU A O 1
ATOM 825 N N . ARG A 1 105 ? 5.150 14.662 2.491 1.00 83.38 105 ARG A N 1
ATOM 826 C CA . ARG A 1 105 ? 6.526 14.584 3.015 1.00 83.38 105 ARG A CA 1
ATOM 827 C C . ARG A 1 105 ? 7.102 15.964 3.317 1.00 83.38 105 ARG A C 1
ATOM 829 O O . ARG A 1 105 ? 7.786 16.129 4.324 1.00 83.38 105 ARG A O 1
ATOM 836 N N . ASN A 1 106 ? 6.771 16.955 2.493 1.00 86.31 106 ASN A N 1
ATOM 837 C CA . ASN A 1 106 ? 7.228 18.334 2.657 1.00 86.31 106 ASN A CA 1
ATOM 838 C C . ASN A 1 106 ? 6.362 19.163 3.626 1.00 86.31 106 ASN A C 1
ATOM 840 O O . ASN A 1 106 ? 6.793 20.220 4.080 1.00 86.31 106 ASN A O 1
ATOM 844 N N . SER A 1 107 ? 5.158 18.698 3.978 1.00 84.44 107 SER A N 1
ATOM 845 C CA . SER A 1 107 ? 4.226 19.427 4.854 1.00 84.44 107 SER A CA 1
ATOM 846 C C . SER A 1 107 ? 4.617 19.425 6.339 1.00 84.44 107 SER A C 1
ATOM 848 O O . SER A 1 107 ? 4.070 20.199 7.124 1.00 84.44 107 SER A O 1
ATOM 850 N N . GLY A 1 108 ? 5.517 18.525 6.754 1.00 78.00 108 GLY A N 1
ATOM 851 C CA . GLY A 1 108 ? 5.854 18.299 8.164 1.00 78.00 108 GLY A CA 1
ATOM 852 C C . GLY A 1 108 ? 4.724 17.670 8.996 1.00 78.00 108 GLY A C 1
ATOM 853 O O . GLY A 1 108 ? 4.891 17.475 10.200 1.00 78.00 108 GLY A O 1
ATOM 854 N N . GLN A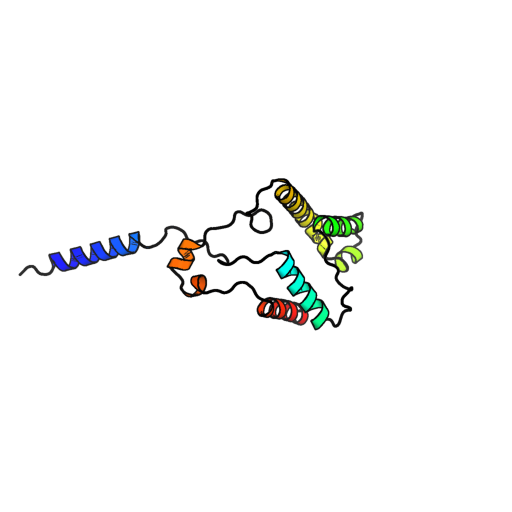 1 109 ? 3.578 17.338 8.388 1.00 74.25 109 GLN A N 1
ATOM 855 C CA . GLN A 1 109 ? 2.492 16.619 9.050 1.00 74.25 109 GLN A CA 1
ATOM 856 C C . GLN A 1 109 ? 2.793 15.113 9.084 1.00 74.25 109 GLN A C 1
ATOM 858 O O . GLN A 1 109 ? 3.197 14.513 8.092 1.00 74.25 109 GLN A O 1
ATOM 863 N N . SER A 1 110 ? 2.588 14.489 10.245 1.00 65.31 110 SER A N 1
ATOM 864 C CA . SER A 1 110 ? 2.965 13.091 10.500 1.00 65.31 110 SER A CA 1
ATOM 865 C C . SER A 1 110 ? 1.806 12.094 10.433 1.00 65.31 110 SER A C 1
ATOM 867 O O . SER A 1 110 ? 2.026 10.898 10.616 1.00 65.31 110 SER A O 1
ATOM 869 N N . THR A 1 111 ? 0.569 12.550 10.204 1.00 64.56 111 THR A N 1
ATOM 870 C CA . THR A 1 111 ? -0.627 11.701 10.316 1.00 64.56 111 THR A CA 1
ATOM 871 C C . THR A 1 111 ? -1.520 11.803 9.089 1.00 64.56 111 THR A C 1
ATOM 873 O O . THR A 1 111 ? -2.469 12.589 9.070 1.00 64.56 111 THR A O 1
ATOM 876 N N . PHE A 1 112 ? -1.252 10.957 8.099 1.00 71.94 112 PHE A N 1
ATOM 877 C CA . PHE A 1 112 ? -2.128 10.745 6.950 1.00 71.94 112 PHE A CA 1
ATOM 878 C C . PHE A 1 112 ? -2.283 9.266 6.658 1.00 71.94 112 PHE A C 1
ATOM 880 O O . PHE A 1 112 ? -1.398 8.465 6.954 1.00 71.94 112 PHE A O 1
ATOM 887 N N . GLU A 1 113 ? -3.419 8.930 6.069 1.00 81.75 113 GLU A N 1
ATOM 888 C CA . GLU A 1 113 ? -3.598 7.644 5.423 1.00 81.75 113 GLU A CA 1
ATOM 889 C C . GLU A 1 113 ? -2.978 7.688 4.016 1.00 81.75 113 GLU A C 1
ATOM 891 O O . GLU A 1 113 ? -2.698 8.761 3.465 1.00 81.75 113 GLU A O 1
ATOM 896 N N . SER A 1 114 ? -2.757 6.510 3.436 1.00 77.31 114 SER A N 1
ATOM 897 C CA . SER A 1 114 ? -2.258 6.355 2.068 1.00 77.31 114 SER A CA 1
ATOM 898 C C . SER A 1 114 ? -3.035 7.248 1.087 1.00 77.31 114 SER A C 1
ATOM 900 O O . SER A 1 114 ? -4.241 7.442 1.249 1.00 77.31 114 SER A O 1
ATOM 902 N N . ALA A 1 115 ? -2.359 7.785 0.064 1.00 77.94 115 ALA A N 1
ATOM 903 C CA . ALA A 1 115 ? -2.943 8.725 -0.906 1.00 77.94 115 ALA A CA 1
ATOM 904 C C . ALA A 1 115 ? -3.381 10.089 -0.327 1.00 77.94 115 ALA A C 1
ATOM 906 O O . ALA A 1 115 ? -4.190 10.782 -0.939 1.00 77.94 115 ALA A O 1
ATOM 907 N N . GLY A 1 116 ? -2.896 10.478 0.858 1.00 79.69 116 GLY A N 1
ATOM 908 C CA . GLY A 1 116 ? -3.278 11.746 1.496 1.00 79.69 116 GLY A CA 1
ATOM 909 C C . GLY A 1 116 ? -4.706 11.764 2.030 1.00 79.69 116 GLY A C 1
ATOM 910 O O . GLY A 1 116 ? -5.271 12.830 2.281 1.00 79.69 116 GLY A O 1
ATOM 911 N N . LEU A 1 117 ? -5.300 10.585 2.218 1.00 85.06 117 LEU A N 1
ATOM 912 C CA . LEU A 1 117 ? -6.618 10.467 2.813 1.00 85.06 117 LEU A CA 1
ATOM 913 C C . LEU A 1 117 ? -6.571 10.827 4.303 1.00 85.06 117 LEU A C 1
ATOM 915 O O . LEU A 1 117 ? -5.576 10.644 5.010 1.00 85.06 117 LEU A O 1
ATOM 919 N N . THR A 1 118 ? -7.693 11.339 4.802 1.00 86.62 118 THR A N 1
ATOM 920 C CA . THR A 1 118 ? -7.845 11.617 6.231 1.00 86.62 118 THR A CA 1
ATOM 921 C C . THR A 1 118 ? -7.963 10.308 7.001 1.00 86.62 118 THR A C 1
ATOM 923 O O . THR A 1 118 ? -8.832 9.487 6.708 1.00 86.62 118 THR A O 1
ATOM 926 N N . ALA A 1 119 ? -7.141 10.143 8.037 1.00 88.00 119 ALA A N 1
ATOM 927 C CA . ALA A 1 119 ? -7.257 9.017 8.954 1.00 88.00 119 ALA A CA 1
ATOM 928 C C . ALA A 1 119 ? -8.633 9.027 9.647 1.00 88.00 119 ALA A C 1
ATOM 930 O O . ALA A 1 119 ? -8.983 9.955 10.385 1.00 88.00 119 ALA A O 1
ATOM 931 N N . LEU A 1 120 ? -9.429 7.984 9.409 1.00 91.50 120 LEU A N 1
ATOM 932 C CA . LEU A 1 120 ? -10.772 7.874 9.970 1.00 91.50 120 LEU A CA 1
ATOM 933 C C . LEU A 1 120 ? -10.731 7.278 11.378 1.00 91.50 120 LEU A C 1
ATOM 935 O O . LEU A 1 120 ? -10.094 6.260 11.635 1.00 91.50 120 LEU A O 1
ATOM 939 N N . ARG A 1 121 ? -11.479 7.881 12.307 1.00 93.25 121 ARG A N 1
ATOM 940 C CA . ARG A 1 121 ? -11.608 7.353 13.672 1.00 93.25 121 ARG A CA 1
ATOM 941 C C . ARG A 1 121 ? -12.461 6.086 13.686 1.00 93.25 121 ARG A C 1
ATOM 943 O O . ARG A 1 121 ? -13.609 6.114 13.244 1.00 93.25 121 ARG A O 1
ATOM 950 N N . THR A 1 122 ? -11.951 5.025 14.302 1.00 95.88 122 THR A N 1
ATOM 951 C CA . THR A 1 122 ? -12.615 3.713 14.426 1.00 95.88 122 THR A CA 1
ATOM 952 C C . THR A 1 122 ? -13.306 3.484 15.772 1.00 95.88 122 THR A C 1
ATOM 954 O O . THR A 1 122 ? -13.895 2.431 16.006 1.00 95.88 122 THR A O 1
ATOM 957 N N . THR A 1 123 ? -13.340 4.491 16.649 1.00 95.62 123 THR A N 1
ATOM 958 C CA . THR A 1 123 ? -13.908 4.386 18.006 1.00 95.62 123 THR A CA 1
ATOM 959 C C . THR A 1 123 ? -15.329 3.815 18.031 1.00 95.62 123 THR A C 1
ATOM 961 O O . THR A 1 123 ? -15.661 3.008 18.897 1.00 95.62 123 THR A O 1
ATOM 964 N N . ASN A 1 124 ? -16.170 4.201 17.070 1.00 95.81 124 ASN A N 1
ATOM 965 C CA . ASN A 1 124 ? -17.549 3.728 16.980 1.00 95.81 124 ASN A CA 1
ATOM 966 C C . ASN A 1 124 ? -17.632 2.263 16.531 1.00 95.81 124 ASN A C 1
ATOM 968 O O . ASN A 1 124 ? -18.375 1.490 17.134 1.00 95.81 124 ASN A O 1
ATOM 972 N N . VAL A 1 125 ? -16.838 1.846 15.537 1.00 95.88 125 VAL A N 1
ATOM 973 C CA . VAL A 1 125 ? -16.857 0.449 15.069 1.00 95.88 125 VAL A CA 1
ATOM 974 C C . VAL A 1 125 ? -16.270 -0.498 16.118 1.00 95.88 125 VAL A C 1
ATOM 976 O O . VAL A 1 125 ? -16.770 -1.603 16.308 1.00 95.88 125 VAL A O 1
ATOM 979 N N . GLU A 1 126 ? -15.268 -0.054 16.874 1.00 96.25 126 GLU A N 1
ATOM 980 C CA . GLU A 1 126 ? -14.646 -0.846 17.940 1.00 96.25 126 GLU A CA 1
ATOM 981 C C . GLU A 1 126 ? -15.532 -0.994 19.183 1.00 96.25 126 GLU A C 1
ATOM 983 O O . GLU A 1 126 ? -15.474 -2.021 19.872 1.00 96.25 126 GLU A O 1
ATOM 988 N N . LYS A 1 127 ? -16.384 -0.002 19.476 1.00 93.94 127 LYS A N 1
ATOM 989 C CA . LYS A 1 127 ? -17.425 -0.120 20.510 1.00 93.94 127 LYS A CA 1
ATOM 990 C C . LYS A 1 127 ? -18.428 -1.212 20.146 1.00 93.94 127 LYS A C 1
ATOM 992 O O . LYS A 1 127 ? -18.718 -2.060 20.986 1.00 93.94 127 LYS A O 1
ATOM 997 N N . LEU A 1 128 ? -18.889 -1.214 18.895 1.00 94.44 128 LEU A N 1
ATOM 998 C CA . LEU A 1 128 ? -19.932 -2.119 18.410 1.00 94.44 128 LEU A CA 1
ATOM 999 C C . LEU A 1 128 ? -19.423 -3.531 18.083 1.00 94.44 128 LEU A C 1
ATOM 1001 O O . LEU A 1 128 ? -20.161 -4.499 18.235 1.00 94.44 128 LEU A O 1
ATOM 1005 N N . SER A 1 129 ? -18.166 -3.677 17.653 1.00 95.69 129 SER A N 1
ATOM 1006 C CA . SER A 1 129 ? -17.609 -4.953 17.197 1.00 95.69 129 SER A CA 1
ATOM 1007 C C . SER A 1 129 ? -16.380 -5.363 17.999 1.00 95.69 129 SER A C 1
ATOM 1009 O O . SER A 1 129 ? -15.293 -4.795 17.867 1.00 95.69 129 SER A O 1
ATOM 1011 N N . LYS A 1 130 ? -16.524 -6.448 18.774 1.00 96.44 130 LYS A N 1
ATOM 1012 C CA . LYS A 1 130 ? -15.390 -7.106 19.444 1.00 96.44 130 LYS A CA 1
ATOM 1013 C C . LYS A 1 130 ? -14.317 -7.521 18.435 1.00 96.44 130 LYS A C 1
ATOM 1015 O O . LYS A 1 130 ? -13.139 -7.386 18.737 1.00 96.44 130 LYS A O 1
ATOM 1020 N N . LYS A 1 131 ? -14.712 -7.988 17.242 1.00 96.75 131 LYS A N 1
ATOM 1021 C CA . LYS A 1 131 ? -13.768 -8.412 16.199 1.00 96.75 131 LYS A CA 1
ATOM 1022 C C . LYS A 1 131 ? -12.910 -7.254 15.713 1.00 96.75 131 LYS A C 1
ATOM 1024 O O . LYS A 1 131 ? -11.698 -7.412 15.705 1.00 96.75 131 LYS A O 1
ATOM 1029 N N . MET A 1 132 ? -13.509 -6.099 15.413 1.00 97.00 132 MET A N 1
ATOM 1030 C CA . MET A 1 132 ? -12.752 -4.897 15.037 1.00 97.00 132 MET A CA 1
ATOM 1031 C C . MET A 1 132 ? -11.807 -4.471 16.160 1.00 97.00 132 MET A C 1
ATOM 1033 O O . MET A 1 132 ? -10.616 -4.270 15.937 1.00 97.00 132 MET A O 1
ATOM 1037 N N . ARG A 1 133 ? -12.297 -4.464 17.404 1.00 96.12 133 ARG A N 1
ATOM 1038 C CA . ARG A 1 133 ? -11.475 -4.127 18.572 1.00 96.12 133 ARG A CA 1
ATOM 1039 C C . ARG A 1 133 ? -10.264 -5.040 18.738 1.00 96.12 133 ARG A C 1
ATOM 1041 O O . ARG A 1 133 ? -9.225 -4.571 19.177 1.00 96.12 133 ARG A O 1
ATOM 1048 N N . THR A 1 134 ? -10.362 -6.322 18.392 1.00 96.94 134 THR A N 1
ATOM 1049 C CA . THR A 1 134 ? -9.266 -7.298 18.548 1.00 96.94 134 THR A CA 1
ATOM 1050 C C . THR A 1 134 ? -8.496 -7.596 17.258 1.00 96.94 134 THR A C 1
ATOM 1052 O O . THR A 1 134 ? -7.596 -8.434 17.285 1.00 96.94 134 THR A O 1
ATOM 1055 N N . LEU A 1 135 ? -8.865 -6.976 16.133 1.00 96.19 135 LEU A N 1
ATOM 1056 C CA . LEU A 1 135 ? -8.300 -7.270 14.815 1.00 96.19 135 LEU A CA 1
ATOM 1057 C C . LEU A 1 135 ? -6.814 -6.912 14.776 1.00 96.19 135 LEU A C 1
ATOM 1059 O O . LEU A 1 135 ? -6.476 -5.747 14.927 1.00 96.19 135 LEU A O 1
ATOM 1063 N N . GLN A 1 136 ? -5.923 -7.879 14.598 1.00 95.75 136 GLN A N 1
ATOM 1064 C CA . GLN A 1 136 ? -4.486 -7.593 14.560 1.00 95.75 136 GLN A CA 1
ATOM 1065 C C . GLN A 1 136 ? -4.114 -6.745 13.333 1.00 95.75 136 GLN A C 1
ATOM 1067 O O . GLN A 1 136 ? -4.878 -6.740 12.368 1.00 95.75 136 GLN A O 1
ATOM 1072 N N . PRO A 1 137 ? -2.985 -6.007 13.366 1.00 94.31 137 PRO A N 1
ATOM 1073 C CA . PRO A 1 137 ? -2.433 -5.384 12.166 1.00 94.31 137 PRO A CA 1
ATOM 1074 C C . PRO A 1 137 ? -2.291 -6.406 11.035 1.00 94.31 137 PRO A C 1
ATOM 1076 O O . PRO A 1 137 ? -2.155 -7.605 11.291 1.00 94.31 137 PRO A O 1
ATOM 1079 N N . LEU A 1 138 ? -2.307 -5.920 9.795 1.00 92.25 138 LEU A N 1
ATOM 1080 C CA . LEU A 1 138 ? -1.993 -6.755 8.643 1.00 92.25 138 LEU A CA 1
ATOM 1081 C C . LEU A 1 138 ? -0.595 -7.364 8.826 1.00 92.25 138 LEU A C 1
ATOM 1083 O O . LEU A 1 138 ? 0.342 -6.652 9.187 1.00 92.25 138 LEU A O 1
ATOM 1087 N N . ASP A 1 139 ? -0.470 -8.666 8.592 1.00 93.31 139 ASP A N 1
ATOM 1088 C CA . ASP A 1 139 ? 0.781 -9.402 8.740 1.00 93.31 139 ASP A CA 1
ATOM 1089 C C . ASP A 1 139 ? 1.226 -10.036 7.415 1.00 93.31 139 ASP A C 1
ATOM 1091 O O . ASP A 1 139 ? 0.499 -10.067 6.418 1.00 93.31 139 ASP A O 1
ATOM 1095 N N . ASP A 1 140 ? 2.429 -10.601 7.402 1.00 95.62 140 ASP A N 1
ATOM 1096 C CA . ASP A 1 140 ? 2.962 -11.270 6.214 1.00 95.62 140 ASP A CA 1
ATOM 1097 C C . ASP A 1 140 ? 2.110 -12.467 5.779 1.00 95.62 140 ASP A C 1
ATOM 1099 O O . ASP A 1 140 ? 2.100 -12.836 4.604 1.00 95.62 140 ASP A O 1
ATOM 1103 N N . THR A 1 141 ? 1.395 -13.098 6.716 1.00 95.88 141 THR A N 1
ATOM 1104 C CA . THR A 1 141 ? 0.579 -14.284 6.447 1.00 95.88 141 THR A CA 1
ATOM 1105 C C . THR A 1 141 ? -0.510 -13.977 5.429 1.00 95.88 141 THR A C 1
ATOM 1107 O O . THR A 1 141 ? -0.716 -14.747 4.488 1.00 95.88 141 THR A O 1
ATOM 1110 N N . ILE A 1 142 ? -1.226 -12.866 5.607 1.00 95.44 142 ILE A N 1
ATOM 1111 C CA . ILE A 1 142 ? -2.293 -12.476 4.684 1.00 95.44 142 ILE A CA 1
ATOM 1112 C C . ILE A 1 142 ? -1.737 -11.905 3.376 1.00 95.44 142 ILE A C 1
ATOM 1114 O O . ILE A 1 142 ? -2.269 -12.233 2.317 1.00 95.44 142 ILE A O 1
ATOM 1118 N N . VAL A 1 143 ? -0.620 -11.168 3.419 1.00 97.06 143 VAL A N 1
ATOM 1119 C CA . VAL A 1 143 ? 0.057 -10.668 2.208 1.00 97.06 143 VAL A CA 1
ATOM 1120 C C . VAL A 1 143 ? 0.477 -11.823 1.297 1.00 97.06 143 VAL A C 1
ATOM 1122 O O . VAL A 1 143 ? 0.179 -11.814 0.104 1.00 97.06 143 VAL A O 1
ATOM 1125 N N . LYS A 1 144 ? 1.079 -12.877 1.862 1.00 97.69 144 LYS A N 1
ATOM 1126 C CA . LYS A 1 144 ? 1.453 -14.090 1.114 1.00 97.69 144 LYS A CA 1
ATOM 1127 C C . LYS A 1 144 ? 0.249 -14.771 0.467 1.00 97.69 144 LYS A C 1
ATOM 1129 O O . LYS A 1 144 ? 0.348 -15.243 -0.661 1.00 97.69 144 LYS A O 1
ATOM 1134 N N . LYS A 1 145 ? -0.900 -14.805 1.153 1.00 97.69 145 LYS A N 1
ATOM 1135 C CA . LYS A 1 145 ? -2.140 -15.363 0.587 1.00 97.69 145 LYS A CA 1
ATOM 1136 C C . LYS A 1 145 ? -2.639 -14.554 -0.607 1.00 97.69 145 LYS A C 1
ATOM 1138 O O . LYS A 1 145 ? -3.087 -15.159 -1.574 1.00 97.69 145 LYS A O 1
ATOM 1143 N N . TRP A 1 146 ? -2.562 -13.224 -0.554 1.00 97.69 146 TRP A N 1
ATOM 1144 C CA . TRP A 1 146 ? -2.933 -12.372 -1.688 1.00 97.69 146 TRP A CA 1
ATOM 1145 C C . TRP A 1 146 ? -2.013 -12.587 -2.882 1.00 97.69 146 TRP A C 1
ATOM 1147 O O . TRP A 1 146 ? -2.509 -12.837 -3.974 1.00 97.69 146 TRP A O 1
ATOM 1157 N N . VAL A 1 147 ? -0.695 -12.573 -2.662 1.00 97.81 147 VAL A N 1
ATOM 1158 C CA . VAL A 1 147 ? 0.284 -12.797 -3.734 1.00 97.81 147 VAL A CA 1
ATOM 1159 C C . VAL A 1 147 ? 0.076 -14.158 -4.388 1.00 97.81 147 VAL A C 1
ATOM 1161 O O . VAL A 1 147 ? -0.019 -14.230 -5.609 1.00 97.81 147 VAL A O 1
ATOM 1164 N N . ARG A 1 148 ? -0.084 -15.225 -3.597 1.00 97.56 148 ARG A N 1
ATOM 1165 C CA . ARG A 1 148 ? -0.371 -16.556 -4.142 1.00 97.56 148 ARG A CA 1
ATOM 1166 C C . ARG A 1 148 ? -1.664 -16.578 -4.951 1.00 97.56 148 ARG A C 1
ATOM 1168 O O . ARG A 1 148 ? -1.665 -17.072 -6.068 1.00 97.56 148 ARG A O 1
ATOM 1175 N N . TYR A 1 149 ? -2.737 -15.994 -4.419 1.00 97.88 149 TYR A N 1
ATOM 1176 C CA . TYR A 1 149 ? -4.005 -15.912 -5.139 1.00 97.88 149 TYR A CA 1
ATOM 1177 C C . TYR A 1 149 ? -3.868 -15.174 -6.478 1.00 97.88 149 TYR A C 1
ATOM 1179 O O . TYR A 1 149 ? -4.410 -15.635 -7.475 1.00 97.88 149 TYR A O 1
ATOM 1187 N N . TRP A 1 150 ? -3.149 -14.049 -6.522 1.00 97.31 150 TRP A N 1
ATOM 1188 C CA . TRP A 1 150 ? -2.927 -13.309 -7.768 1.00 97.31 150 TRP A CA 1
ATOM 1189 C C . TRP A 1 150 ? -2.163 -14.145 -8.794 1.00 97.31 150 TRP A C 1
ATOM 1191 O O . TRP A 1 150 ? -2.588 -14.209 -9.943 1.00 97.31 150 TRP A O 1
ATOM 1201 N N . ILE A 1 151 ? -1.118 -14.852 -8.359 1.00 96.25 151 ILE A N 1
ATOM 1202 C CA . ILE A 1 151 ? -0.350 -15.762 -9.215 1.00 96.25 151 ILE A CA 1
ATOM 1203 C C . ILE A 1 151 ? -1.236 -16.891 -9.754 1.00 96.25 151 ILE A C 1
ATOM 1205 O O . ILE A 1 151 ? -1.232 -17.144 -10.958 1.00 96.25 151 ILE A O 1
ATOM 1209 N N . ASP A 1 152 ? -2.018 -17.534 -8.887 1.00 97.19 152 ASP A N 1
ATOM 1210 C CA . ASP A 1 152 ? -2.926 -18.625 -9.260 1.00 97.19 152 ASP A CA 1
ATOM 1211 C C . ASP A 1 152 ? -4.035 -18.147 -10.213 1.00 97.19 152 ASP A C 1
ATOM 1213 O O . ASP A 1 152 ? -4.482 -18.891 -11.085 1.00 97.19 152 ASP A O 1
ATOM 1217 N N . ALA A 1 153 ? -4.469 -16.891 -10.072 1.00 97.50 153 ALA A N 1
ATOM 1218 C CA . ALA A 1 153 ? -5.450 -16.249 -10.942 1.00 97.50 153 ALA A CA 1
ATOM 1219 C C . ALA A 1 153 ? -4.863 -15.753 -12.281 1.00 97.50 153 ALA A C 1
ATOM 1221 O O . ALA A 1 153 ? -5.623 -15.288 -13.131 1.00 97.50 153 ALA A O 1
ATOM 1222 N N . GLY A 1 154 ? -3.547 -15.871 -12.490 1.00 93.31 154 GLY A N 1
ATOM 1223 C CA . GLY A 1 154 ? -2.875 -15.507 -13.739 1.00 93.31 154 GLY A CA 1
ATOM 1224 C C . GLY A 1 154 ? -2.432 -14.045 -13.838 1.00 93.31 154 GLY A C 1
ATOM 1225 O O . GLY A 1 154 ? -2.280 -13.546 -14.953 1.00 93.31 154 GLY A O 1
ATOM 1226 N N . PHE A 1 155 ? -2.237 -13.372 -12.701 1.00 85.56 155 PHE A N 1
ATOM 1227 C CA . PHE A 1 155 ? -1.629 -12.041 -12.616 1.00 85.56 155 PHE A CA 1
ATOM 1228 C C . PHE A 1 155 ? -0.128 -12.097 -12.275 1.00 85.56 155 PHE A C 1
ATOM 1230 O O . PHE A 1 155 ? 0.368 -13.113 -11.718 1.00 85.56 155 PHE A O 1
#

pLDDT: mean 86.02, std 15.03, range [43.44, 97.88]

Organism: NCBI:txid1447944

Secondary structure (DSSP, 8-state):
---HHHHHHHHHHHHHHHHHHS-S----S-SS---HHHHHHHHHHHHHHHTT--TTSS----HHHHHHHHHHHTSS--HHHHHH-GGGGGHHHHHHHHHHHHHHHHTT----BGGGBPPPP-HHHHHH-HHHHH-PPP-HHHHHHHHHHHHHTT-